Protein AF-A0A914P1W3-F1 (afdb_monomer)

pLDDT: mean 75.07, std 17.71, range [37.69, 91.81]

InterPro domains:
  IPR000504 RNA recognition motif domain [PF00076] (3-57)
  IPR000504 RNA recognition motif domain [PS50102] (1-64)
  IPR000504 RNA recognition motif domain [SM00360] (1-60)
  IPR012677 Nucleotide-binding alpha-beta plait domain superfamily [G3DSA:3.30.70.330] (1-74)
  IPR035979 RNA-binding domain superfamily [SSF54928] (2-64)
  IPR051186 RRM HNRPC family, RALY subfamily [PTHR13968] (4-62)

Organism: Meloidogyne incognita (NCBI:txid6306)

Radius of gyration: 17.98 Å; Cα contacts (8 Å, |Δi|>4): 75; chains: 1; bounding box: 43×25×60 Å

Foldseek 3Di:
DDPDPDQVVVCVLLVVLADWPDWDDDDPDIDTDGPDPVSLVVSQVVQQQDQDPNDRDHRDPDPPDPPDDDDPPPPDDDDDDDDDD

Structure (mmCIF, N/CA/C/O backbone):
data_AF-A0A914P1W3-F1
#
_entry.id   AF-A0A914P1W3-F1
#
loop_
_atom_site.group_PDB
_atom_site.id
_atom_site.type_symbol
_atom_site.label_atom_id
_atom_site.label_alt_id
_atom_site.label_comp_id
_atom_site.label_asym_id
_atom_site.label_entity_id
_atom_site.label_seq_id
_atom_site.pdbx_PDB_ins_code
_atom_site.Cartn_x
_atom_site.Cartn_y
_atom_site.Cartn_z
_atom_site.occupancy
_atom_site.B_iso_or_equiv
_atom_site.auth_seq_id
_atom_site.auth_comp_id
_atom_site.auth_asym_id
_atom_site.auth_atom_id
_atom_site.pdbx_PDB_model_num
ATOM 1 N N . MET A 1 1 ? -7.200 11.236 18.055 1.00 37.69 1 MET A N 1
ATOM 2 C CA . MET A 1 1 ? -5.925 11.696 17.466 1.00 37.69 1 MET A CA 1
ATOM 3 C C . MET A 1 1 ? -5.331 10.490 16.762 1.00 37.69 1 MET A C 1
ATOM 5 O O . MET A 1 1 ? -4.975 9.563 17.469 1.00 37.69 1 MET A O 1
ATOM 9 N N . ASN A 1 2 ? -5.279 10.450 15.427 1.00 49.25 2 ASN A N 1
ATOM 10 C CA . ASN A 1 2 ? -4.636 9.341 14.705 1.00 49.25 2 ASN A CA 1
ATOM 11 C C . ASN A 1 2 ? -3.267 9.819 14.209 1.00 49.25 2 ASN A C 1
ATOM 13 O O . ASN A 1 2 ? -3.159 10.315 13.084 1.00 49.25 2 ASN A O 1
ATOM 17 N N . PRO A 1 3 ? -2.225 9.794 15.063 1.00 48.22 3 PRO A N 1
ATOM 18 C CA . PRO A 1 3 ? -0.905 10.215 14.649 1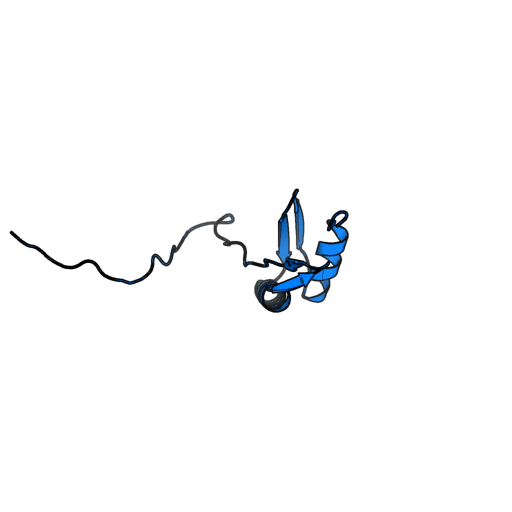.00 48.22 3 PRO A CA 1
ATOM 19 C C . PRO A 1 3 ? -0.349 9.214 13.632 1.00 48.22 3 PRO A C 1
ATOM 21 O O . PRO A 1 3 ? 0.071 8.121 13.980 1.00 48.22 3 PRO A O 1
ATOM 24 N N . LYS A 1 4 ? -0.295 9.671 12.377 1.00 59.69 4 LYS A N 1
ATOM 25 C CA . LYS A 1 4 ? 0.810 9.415 11.446 1.00 59.69 4 LYS A CA 1
ATOM 26 C C . LYS A 1 4 ? 1.020 7.934 11.103 1.00 59.69 4 LYS A C 1
ATOM 28 O O . LYS A 1 4 ? 2.053 7.384 11.465 1.00 59.69 4 LYS A O 1
ATOM 33 N N . VAL A 1 5 ? 0.104 7.324 10.335 1.00 70.94 5 VAL A N 1
ATOM 34 C CA . VAL A 1 5 ? 0.449 6.110 9.565 1.00 70.94 5 VAL A CA 1
ATOM 35 C C . VAL A 1 5 ? 1.694 6.446 8.743 1.00 70.94 5 VAL A C 1
ATOM 37 O O . VAL 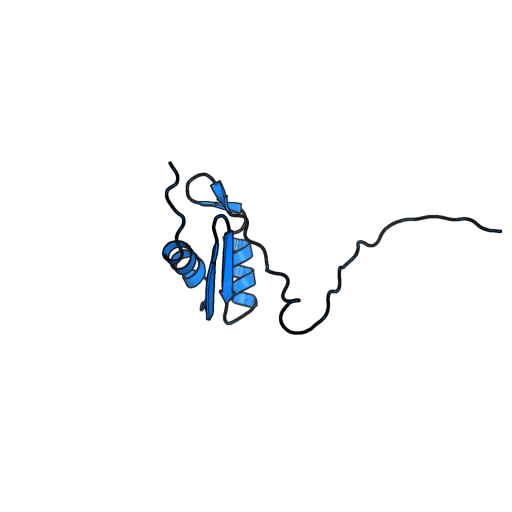A 1 5 ? 1.647 7.246 7.806 1.00 70.94 5 VAL A O 1
ATOM 40 N N . GLY A 1 6 ? 2.835 5.952 9.214 1.00 79.25 6 GLY A N 1
ATOM 41 C CA . GLY A 1 6 ? 4.150 6.292 8.705 1.00 79.25 6 GLY A CA 1
ATOM 42 C C . GLY A 1 6 ? 4.594 5.296 7.651 1.00 79.25 6 GLY A C 1
ATOM 43 O O . GLY A 1 6 ? 4.020 4.219 7.499 1.00 79.25 6 GLY A O 1
ATOM 44 N N . ARG A 1 7 ? 5.673 5.634 6.942 1.00 85.75 7 ARG A N 1
ATOM 45 C CA . ARG A 1 7 ? 6.291 4.713 5.979 1.00 85.75 7 ARG A CA 1
ATOM 46 C C . ARG A 1 7 ? 6.613 3.352 6.582 1.00 85.75 7 ARG A C 1
ATOM 48 O O . ARG A 1 7 ? 6.449 2.353 5.900 1.00 85.75 7 ARG A O 1
ATOM 55 N N . GLU A 1 8 ? 7.047 3.325 7.836 1.00 87.12 8 GLU A N 1
ATOM 56 C CA . GLU A 1 8 ? 7.459 2.102 8.522 1.00 87.12 8 GLU A CA 1
ATOM 57 C C . GLU A 1 8 ? 6.271 1.180 8.774 1.00 87.12 8 GLU A C 1
ATOM 59 O O . GLU A 1 8 ? 6.370 0.002 8.459 1.00 87.12 8 GLU A O 1
ATOM 64 N N . GLU A 1 9 ? 5.129 1.722 9.203 1.00 87.56 9 GLU A N 1
ATOM 65 C CA . GLU A 1 9 ? 3.892 0.953 9.385 1.00 87.56 9 GLU A CA 1
ATOM 66 C C . GLU A 1 9 ? 3.402 0.355 8.067 1.00 87.56 9 GLU A C 1
ATOM 68 O O . GLU A 1 9 ? 3.105 -0.832 8.002 1.00 87.56 9 GLU A O 1
ATOM 73 N N . ILE A 1 10 ? 3.393 1.143 6.986 1.00 87.94 10 ILE A N 1
ATOM 74 C CA . ILE A 1 10 ? 3.040 0.642 5.649 1.00 87.94 10 ILE A CA 1
ATOM 75 C C . ILE A 1 10 ? 4.021 -0.459 5.222 1.00 87.94 10 ILE A C 1
ATOM 77 O O . ILE A 1 10 ? 3.608 -1.515 4.755 1.00 87.94 10 ILE A O 1
ATOM 81 N N . ILE A 1 11 ? 5.326 -0.260 5.415 1.00 89.25 11 ILE A N 1
ATOM 82 C CA . ILE A 1 11 ? 6.327 -1.282 5.091 1.00 89.25 11 ILE A CA 1
ATOM 83 C C . ILE A 1 11 ? 6.083 -2.544 5.920 1.00 89.25 11 ILE A C 1
ATOM 85 O O . ILE A 1 11 ? 6.096 -3.634 5.362 1.00 89.25 11 ILE A O 1
ATOM 89 N N . GLN A 1 12 ? 5.850 -2.420 7.227 1.00 89.00 12 GLN A N 1
ATOM 90 C CA . GLN A 1 12 ? 5.618 -3.546 8.131 1.00 89.00 12 GLN A CA 1
ATOM 91 C C . GLN A 1 12 ? 4.335 -4.308 7.815 1.00 89.00 12 GLN A C 1
ATOM 93 O O . GLN A 1 12 ? 4.329 -5.536 7.875 1.00 89.00 12 GLN A O 1
ATOM 98 N N . LEU A 1 13 ? 3.287 -3.592 7.429 1.00 88.19 13 LEU A N 1
ATOM 99 C CA . LEU A 1 13 ? 2.014 -4.172 7.047 1.00 88.19 13 LEU A CA 1
ATOM 100 C C . LEU A 1 13 ? 2.130 -4.937 5.728 1.00 88.19 13 LEU A C 1
ATOM 102 O O . LEU A 1 13 ? 1.772 -6.108 5.648 1.00 88.19 13 LEU A O 1
ATOM 106 N N . PHE A 1 14 ? 2.692 -4.302 4.699 1.00 88.50 14 PHE A N 1
ATOM 107 C CA . PHE A 1 14 ? 2.740 -4.876 3.357 1.00 88.50 14 PHE A CA 1
ATOM 108 C C . PHE A 1 14 ? 3.865 -5.916 3.180 1.00 88.50 14 PHE A C 1
ATOM 110 O O . PHE A 1 14 ? 3.685 -6.870 2.425 1.00 88.50 14 PHE A O 1
ATOM 117 N N . ARG A 1 15 ? 4.984 -5.825 3.923 1.00 89.75 15 ARG A N 1
ATOM 118 C CA . ARG A 1 15 ? 6.065 -6.838 3.884 1.00 89.75 15 ARG A CA 1
ATOM 119 C C . ARG A 1 15 ? 5.624 -8.222 4.353 1.00 89.75 15 ARG A C 1
ATOM 121 O O . ARG A 1 15 ? 6.315 -9.194 4.077 1.00 89.75 15 ARG A O 1
ATOM 128 N N . SER A 1 16 ? 4.527 -8.318 5.111 1.00 90.06 16 SER A N 1
ATOM 129 C CA . SER A 1 16 ? 4.010 -9.616 5.556 1.00 90.06 16 SER A CA 1
ATOM 130 C C . SER A 1 16 ? 3.390 -10.413 4.406 1.00 90.06 16 SER A C 1
ATOM 132 O O . SER A 1 16 ? 3.239 -11.625 4.533 1.00 90.06 16 SER A O 1
ATOM 134 N N . TYR A 1 17 ? 3.036 -9.744 3.304 1.00 89.56 17 TYR A N 1
ATOM 13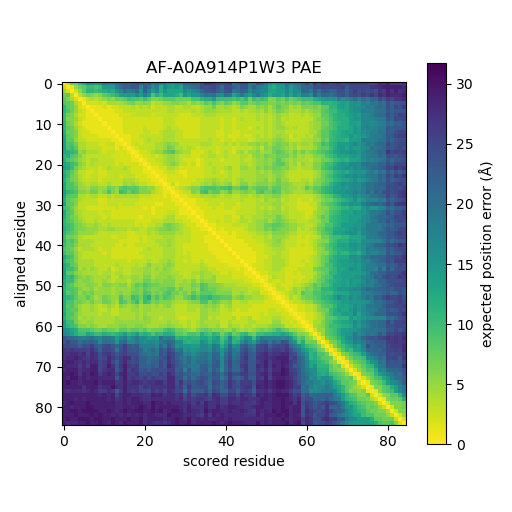5 C CA . TYR A 1 17 ? 2.419 -10.361 2.131 1.00 89.56 17 TYR A CA 1
ATOM 136 C C . TYR A 1 17 ? 3.428 -10.677 1.025 1.00 89.56 17 TYR A C 1
ATOM 138 O O . TYR A 1 17 ? 3.186 -11.575 0.224 1.00 89.56 17 TYR A O 1
ATOM 146 N N . GLY A 1 18 ? 4.551 -9.955 0.972 1.00 88.50 18 GLY A N 1
ATOM 147 C CA . GLY A 1 18 ? 5.556 -10.147 -0.066 1.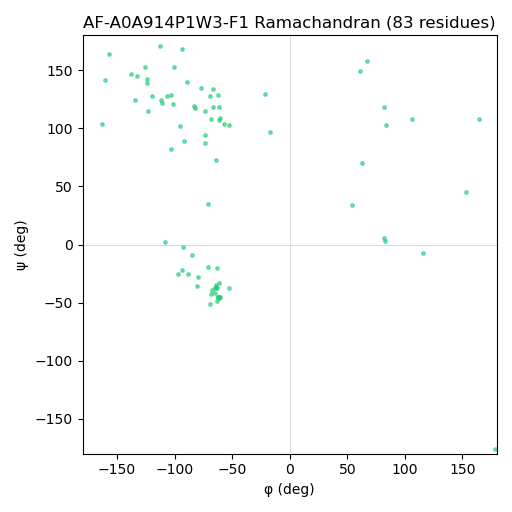00 88.50 18 GLY A CA 1
ATOM 148 C C . GLY A 1 18 ? 6.745 -9.198 0.023 1.00 88.50 18 GLY A C 1
ATOM 149 O O . GLY A 1 18 ? 6.868 -8.386 0.943 1.00 88.50 18 GLY A O 1
ATOM 150 N N . THR A 1 19 ? 7.631 -9.293 -0.965 1.00 91.81 19 THR A N 1
ATOM 151 C CA . THR A 1 19 ? 8.845 -8.473 -1.035 1.00 91.81 19 THR A CA 1
ATOM 152 C C . THR A 1 19 ? 8.547 -7.097 -1.622 1.00 91.81 19 THR A C 1
ATOM 154 O O . THR A 1 19 ? 8.161 -6.969 -2.785 1.00 91.81 19 THR A O 1
ATOM 157 N N . LEU A 1 20 ? 8.775 -6.050 -0.825 1.00 90.50 20 LEU A N 1
ATOM 158 C CA . LEU A 1 20 ? 8.611 -4.661 -1.253 1.00 90.50 20 LEU A CA 1
ATOM 159 C C . LEU A 1 20 ? 9.860 -4.167 -1.985 1.00 90.50 20 LEU A C 1
ATOM 161 O O . LEU A 1 20 ? 10.935 -4.089 -1.395 1.00 90.50 20 LEU A O 1
ATOM 165 N N . ILE A 1 21 ? 9.702 -3.780 -3.249 1.00 90.56 21 ILE A N 1
ATOM 166 C CA . ILE A 1 21 ? 10.752 -3.135 -4.053 1.00 90.56 21 ILE A CA 1
ATOM 167 C C . ILE A 1 21 ? 10.756 -1.614 -3.894 1.00 90.56 21 IL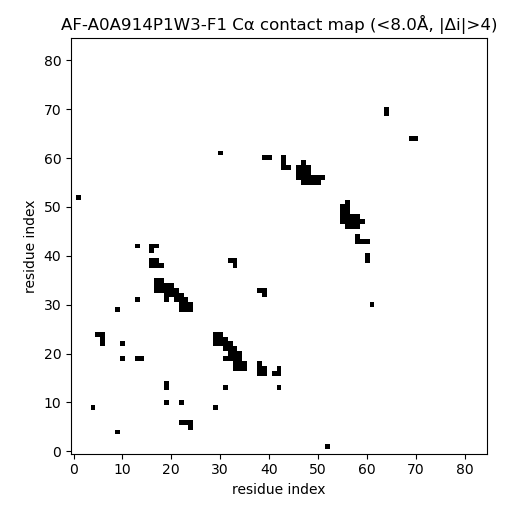E A C 1
ATOM 169 O O . ILE A 1 21 ? 11.799 -0.982 -4.043 1.00 90.56 21 ILE A O 1
ATOM 173 N N . GLY A 1 22 ? 9.621 -1.011 -3.539 1.00 87.06 22 GLY A N 1
ATOM 174 C CA . GLY A 1 22 ? 9.541 0.429 -3.319 1.00 87.06 22 GLY A CA 1
ATOM 175 C C . GLY A 1 22 ? 8.332 0.823 -2.487 1.00 87.06 22 GLY A C 1
ATOM 176 O O . GLY A 1 22 ? 7.252 0.265 -2.644 1.00 87.06 22 GLY A O 1
ATOM 177 N N . VAL A 1 23 ? 8.506 1.804 -1.601 1.00 89.38 23 VAL A N 1
ATOM 178 C CA . VAL A 1 23 ? 7.402 2.397 -0.837 1.00 89.38 23 VAL A CA 1
ATOM 179 C C . VAL A 1 23 ? 7.534 3.908 -0.856 1.00 89.38 23 VAL A C 1
ATOM 181 O O . VAL A 1 23 ? 8.560 4.462 -0.456 1.00 89.38 23 VAL A O 1
ATOM 184 N N . THR A 1 24 ? 6.484 4.585 -1.305 1.00 88.62 24 THR A N 1
ATOM 185 C CA . THR A 1 24 ? 6.399 6.045 -1.334 1.00 88.62 24 THR A CA 1
ATOM 186 C C . THR A 1 24 ? 5.175 6.489 -0.554 1.00 88.62 24 THR A C 1
ATOM 188 O O . THR A 1 24 ? 4.048 6.200 -0.942 1.00 88.62 24 THR A O 1
ATOM 191 N N . VAL A 1 25 ? 5.389 7.190 0.558 1.00 87.69 25 VAL A N 1
ATOM 192 C CA . VAL A 1 25 ? 4.300 7.677 1.413 1.00 87.69 25 VAL A CA 1
ATOM 193 C C . VAL A 1 25 ? 4.088 9.164 1.192 1.00 87.69 25 VAL A C 1
ATOM 195 O O . VAL A 1 25 ? 5.025 9.955 1.282 1.00 87.69 25 VAL A O 1
ATOM 198 N N . PHE A 1 26 ? 2.838 9.529 0.934 1.00 85.38 26 PHE A N 1
ATOM 199 C CA . PHE A 1 26 ? 2.360 10.892 0.781 1.00 85.38 26 PHE A CA 1
ATOM 200 C C . PHE A 1 26 ? 1.417 11.262 1.925 1.00 85.38 26 PHE A C 1
ATOM 202 O O . PHE A 1 26 ? 0.999 10.443 2.746 1.00 85.38 26 PHE A O 1
ATOM 209 N N . LYS A 1 27 ? 1.070 12.545 1.989 1.00 80.81 27 LYS A N 1
ATOM 210 C CA . LYS A 1 27 ? 0.169 13.077 3.006 1.00 80.81 27 LYS A CA 1
ATOM 211 C C . LYS A 1 27 ? -1.271 12.649 2.696 1.00 80.81 27 LYS A C 1
ATOM 213 O O . LYS A 1 27 ? -1.999 13.369 2.025 1.00 80.81 27 LYS A O 1
ATOM 218 N N . GLY A 1 28 ? -1.645 11.467 3.184 1.00 80.25 28 GLY A N 1
ATOM 219 C CA . GLY A 1 28 ? -2.989 10.893 3.062 1.00 80.25 28 GLY A CA 1
ATOM 220 C C . GLY A 1 28 ? -3.088 9.607 2.235 1.00 80.25 28 GLY A C 1
ATOM 221 O O . GLY A 1 28 ? -4.152 9.004 2.227 1.00 80.25 28 GLY A O 1
ATOM 222 N N . TYR A 1 29 ? -2.017 9.167 1.567 1.00 84.62 29 TYR A N 1
ATOM 223 C CA . TYR A 1 29 ? -1.983 7.913 0.800 1.00 84.62 29 TYR A CA 1
ATOM 224 C C . TYR A 1 29 ? -0.546 7.404 0.642 1.00 84.62 29 TYR A C 1
ATOM 226 O O . TYR A 1 29 ? 0.411 8.152 0.841 1.00 84.62 29 TYR A O 1
ATOM 234 N N . ALA A 1 30 ? -0.379 6.136 0.273 1.00 87.06 30 ALA A N 1
ATOM 235 C CA . ALA A 1 30 ? 0.924 5.533 0.020 1.00 87.06 30 ALA A CA 1
ATOM 236 C C . ALA A 1 30 ? 0.880 4.639 -1.222 1.00 87.06 30 ALA A C 1
ATOM 238 O O . ALA A 1 30 ? -0.124 3.985 -1.487 1.00 87.06 30 ALA A O 1
ATOM 239 N N . PHE A 1 31 ? 1.989 4.595 -1.952 1.00 88.50 31 PHE A N 1
ATOM 240 C CA . PHE A 1 31 ? 2.217 3.646 -3.030 1.00 88.50 31 PHE A CA 1
ATOM 241 C C . PHE A 1 31 ? 3.216 2.598 -2.572 1.00 88.50 31 PHE A C 1
ATOM 243 O O . PHE A 1 31 ? 4.301 2.926 -2.086 1.00 88.50 31 PHE A O 1
ATOM 250 N N . VAL A 1 32 ? 2.830 1.340 -2.741 1.00 88.12 32 VAL A N 1
ATOM 251 C CA . VAL A 1 32 ? 3.641 0.176 -2.408 1.00 88.12 32 VAL A CA 1
ATOM 252 C C . VAL A 1 32 ? 3.862 -0.613 -3.685 1.00 88.12 32 VAL A C 1
ATOM 254 O O . VAL A 1 32 ? 2.912 -0.930 -4.399 1.00 88.12 32 VAL A O 1
ATOM 257 N N . GLN A 1 33 ? 5.122 -0.911 -3.975 1.00 88.06 33 GLN A N 1
ATOM 258 C CA . GLN A 1 33 ? 5.525 -1.695 -5.123 1.00 88.06 33 GLN A CA 1
ATOM 259 C C . GLN A 1 33 ? 6.087 -3.036 -4.654 1.00 88.06 33 GLN A C 1
ATOM 261 O O . GLN A 1 33 ? 7.024 -3.081 -3.854 1.00 88.06 33 GLN A O 1
ATOM 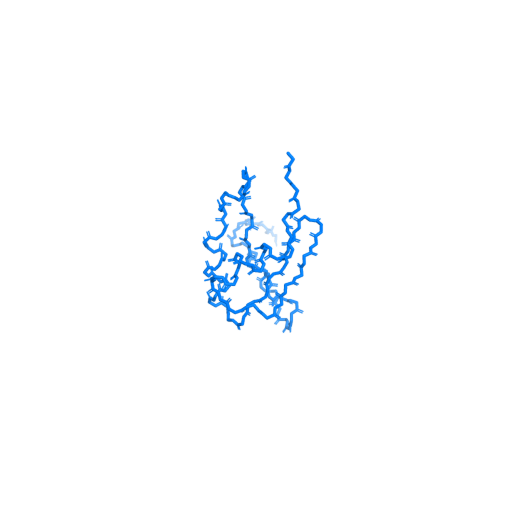266 N N . PHE A 1 34 ? 5.500 -4.114 -5.167 1.00 89.88 34 PHE A N 1
ATOM 267 C CA . PHE A 1 34 ? 5.878 -5.496 -4.882 1.00 89.88 34 PHE A CA 1
ATOM 268 C C . PHE A 1 34 ? 6.726 -6.089 -5.998 1.00 89.88 34 PHE A C 1
ATOM 270 O O . PHE A 1 34 ? 6.595 -5.691 -7.155 1.00 89.88 34 PHE A O 1
ATOM 277 N N . SER A 1 35 ? 7.566 -7.059 -5.639 1.00 88.56 35 SER A N 1
ATOM 278 C CA . SER A 1 35 ? 8.391 -7.807 -6.589 1.00 88.56 35 SER A CA 1
ATOM 279 C C . SER A 1 35 ? 7.538 -8.613 -7.579 1.00 88.56 35 SER A C 1
ATOM 281 O O . SER A 1 35 ? 7.858 -8.667 -8.765 1.00 88.56 35 SER A O 1
ATOM 283 N N . HIS A 1 36 ? 6.420 -9.187 -7.123 1.00 87.31 36 HIS A N 1
ATOM 284 C CA . HIS A 1 36 ? 5.487 -9.958 -7.940 1.00 87.31 36 HIS A CA 1
ATOM 285 C C . HIS A 1 36 ? 4.060 -9.399 -7.869 1.00 87.31 36 HIS A C 1
ATOM 287 O O . HIS A 1 36 ? 3.558 -9.008 -6.815 1.00 87.31 36 HIS A O 1
ATOM 293 N N . GLY A 1 37 ? 3.359 -9.429 -9.008 1.00 82.38 37 GLY A N 1
ATOM 294 C CA . GLY A 1 37 ? 1.956 -9.005 -9.088 1.00 82.38 37 GLY A CA 1
ATOM 295 C C . GLY A 1 37 ? 1.021 -9.843 -8.210 1.00 82.38 37 GLY A C 1
ATOM 296 O O . GLY A 1 37 ? 0.090 -9.298 -7.628 1.00 82.38 37 GLY A O 1
ATOM 297 N N . SER A 1 38 ? 1.308 -11.139 -8.046 1.00 88.81 38 SER A N 1
ATOM 298 C CA . SER A 1 38 ? 0.530 -12.026 -7.172 1.00 88.81 38 SER A CA 1
ATOM 299 C C . SER A 1 38 ? 0.611 -11.618 -5.696 1.00 88.81 38 SER A C 1
ATOM 301 O O . SER A 1 38 ? -0.384 -11.705 -4.989 1.00 88.81 38 SER A O 1
ATOM 303 N N . GLU A 1 39 ? 1.766 -11.132 -5.225 1.00 90.00 39 GLU A N 1
ATOM 304 C CA . GLU A 1 39 ? 1.910 -10.620 -3.852 1.00 90.00 39 GLU A CA 1
ATOM 305 C C . GLU A 1 39 ? 1.090 -9.336 -3.660 1.00 90.00 39 GLU A C 1
ATOM 307 O O . GLU A 1 39 ? 0.444 -9.156 -2.628 1.00 90.00 39 GLU A O 1
ATOM 312 N N . ALA A 1 40 ? 1.073 -8.464 -4.676 1.00 86.94 40 ALA A N 1
ATOM 313 C CA . ALA A 1 40 ? 0.285 -7.235 -4.655 1.00 86.94 40 ALA A CA 1
ATOM 314 C C . ALA A 1 40 ? -1.227 -7.510 -4.623 1.00 86.94 40 ALA A C 1
ATOM 316 O O . ALA A 1 40 ? -1.946 -6.849 -3.878 1.00 86.94 40 ALA A O 1
ATOM 317 N N . ASP A 1 41 ? -1.702 -8.485 -5.401 1.00 87.75 41 ASP A N 1
ATOM 318 C CA . ASP A 1 41 ? -3.108 -8.907 -5.420 1.00 87.75 41 ASP A CA 1
ATOM 319 C C . ASP A 1 41 ? -3.565 -9.449 -4.057 1.00 87.75 41 ASP A C 1
ATOM 321 O O . ASP A 1 41 ? -4.596 -9.026 -3.524 1.00 87.75 41 ASP A O 1
ATOM 325 N N . LEU A 1 42 ? -2.742 -10.302 -3.437 1.00 90.25 42 LEU A N 1
ATOM 326 C CA . LEU A 1 42 ? -2.995 -10.836 -2.099 1.00 90.25 42 LEU A CA 1
ATOM 327 C C . LEU A 1 42 ? -3.022 -9.729 -1.040 1.00 90.25 42 LEU A C 1
ATOM 329 O O . LEU A 1 42 ? -3.932 -9.693 -0.211 1.00 90.25 42 LEU A O 1
ATOM 333 N N . ALA A 1 43 ? -2.054 -8.809 -1.081 1.00 89.88 43 ALA A N 1
ATOM 334 C CA . ALA A 1 43 ? -1.993 -7.688 -0.151 1.00 89.88 43 ALA A CA 1
ATOM 335 C C . ALA A 1 43 ? -3.221 -6.779 -0.287 1.00 89.88 43 ALA A C 1
ATOM 337 O O . ALA A 1 43 ? -3.825 -6.409 0.716 1.00 89.88 43 ALA A O 1
ATOM 338 N N . VAL A 1 44 ? -3.623 -6.451 -1.520 1.00 89.19 44 VAL A N 1
ATOM 339 C CA . VAL A 1 44 ? -4.814 -5.635 -1.781 1.00 89.19 44 VAL A CA 1
ATOM 340 C C . VAL A 1 44 ? -6.067 -6.342 -1.284 1.00 89.19 44 VAL A C 1
ATOM 342 O O . VAL A 1 44 ? -6.826 -5.738 -0.540 1.00 89.19 44 VAL A O 1
ATOM 345 N N . THR A 1 45 ? -6.269 -7.615 -1.613 1.00 89.38 45 THR A N 1
ATOM 346 C CA . THR A 1 45 ? -7.471 -8.357 -1.206 1.00 89.38 45 THR A CA 1
ATOM 347 C C . THR A 1 45 ? -7.576 -8.513 0.313 1.00 89.38 45 THR A C 1
ATOM 349 O O . THR A 1 45 ? -8.674 -8.457 0.861 1.00 89.38 45 THR A O 1
ATOM 352 N N . ALA A 1 46 ? -6.447 -8.675 1.008 1.00 89.38 46 ALA A N 1
ATOM 353 C CA . ALA A 1 46 ? -6.420 -8.832 2.460 1.00 89.38 46 ALA A CA 1
ATOM 354 C C . ALA A 1 46 ? -6.536 -7.504 3.228 1.00 89.38 46 ALA A C 1
ATOM 356 O O . ALA A 1 46 ? -7.131 -7.470 4.305 1.00 89.38 46 ALA A O 1
ATOM 357 N N . LEU A 1 47 ? -5.949 -6.423 2.706 1.00 88.81 47 LEU A N 1
ATOM 358 C CA . LEU A 1 47 ? -5.913 -5.118 3.372 1.00 88.81 47 LEU A CA 1
ATOM 359 C C . LEU A 1 47 ? -7.056 -4.192 2.947 1.00 88.81 47 LEU A C 1
ATOM 361 O O . LEU A 1 47 ? -7.396 -3.269 3.685 1.00 88.81 47 LEU A O 1
ATOM 365 N N . ASN A 1 48 ? -7.668 -4.412 1.783 1.00 88.88 48 ASN A N 1
ATOM 366 C CA . ASN A 1 48 ? -8.806 -3.622 1.331 1.00 88.88 48 ASN A CA 1
ATOM 367 C C . ASN A 1 48 ? -10.021 -3.866 2.235 1.00 88.88 48 ASN A C 1
ATOM 369 O O . ASN A 1 48 ? -10.541 -4.975 2.320 1.00 88.88 48 ASN A O 1
ATOM 373 N N . GLY A 1 49 ? -10.485 -2.808 2.898 1.00 86.25 49 GLY A N 1
ATOM 374 C CA . GLY A 1 49 ? -11.546 -2.877 3.899 1.00 86.25 49 GLY A CA 1
ATOM 375 C C . GLY A 1 49 ? -11.065 -3.292 5.291 1.00 86.25 49 GLY A C 1
ATOM 376 O O . GLY A 1 49 ? -11.886 -3.402 6.199 1.00 86.25 49 GLY A O 1
ATOM 377 N N . TYR A 1 50 ? -9.758 -3.484 5.502 1.00 87.25 50 TYR A N 1
ATOM 378 C CA . TYR A 1 50 ? -9.220 -3.800 6.822 1.00 87.25 50 TYR A CA 1
ATOM 379 C C . TYR A 1 50 ? -9.331 -2.590 7.758 1.00 87.25 50 TYR A C 1
ATOM 381 O O . TYR A 1 50 ? -8.876 -1.493 7.430 1.00 87.25 50 TYR A O 1
ATOM 389 N N . ASN A 1 51 ? -9.921 -2.779 8.941 1.00 86.31 51 ASN A N 1
ATOM 390 C CA . ASN A 1 51 ? -10.057 -1.728 9.949 1.00 86.31 51 ASN A CA 1
ATOM 391 C C . ASN A 1 51 ? -8.710 -1.442 10.632 1.00 86.31 51 ASN A C 1
ATOM 393 O O . ASN A 1 51 ? -8.357 -2.051 11.640 1.00 86.31 51 ASN A O 1
ATOM 397 N N . TRP A 1 52 ? -7.984 -0.454 10.117 1.00 81.88 52 TRP A N 1
ATOM 398 C CA . TRP A 1 52 ? -6.712 0.020 10.651 1.00 81.88 52 TRP A CA 1
ATOM 399 C C . TRP A 1 52 ? -6.913 1.309 11.453 1.00 81.88 52 TRP A C 1
ATOM 401 O O . TRP A 1 52 ? -7.391 2.316 10.931 1.00 81.88 52 TRP A O 1
ATOM 411 N N . HIS A 1 53 ? -6.554 1.308 12.741 1.00 79.06 53 HIS A N 1
ATOM 412 C CA . HIS A 1 53 ? -6.673 2.486 13.625 1.00 79.06 53 HIS A CA 1
ATOM 413 C C . HIS A 1 53 ? -8.090 3.099 13.675 1.00 79.06 53 HIS A C 1
ATOM 415 O O . HIS A 1 53 ? -8.262 4.315 13.798 1.00 79.06 53 HIS A O 1
ATOM 421 N N . GLY A 1 54 ? -9.121 2.256 13.568 1.00 82.56 54 GLY A N 1
ATOM 422 C CA . GLY A 1 54 ? -10.520 2.691 13.588 1.00 82.56 54 GLY A CA 1
ATOM 423 C C . GLY A 1 54 ? -11.051 3.217 12.249 1.00 82.56 54 GLY A C 1
ATOM 424 O O . GLY A 1 54 ? -12.200 3.646 12.201 1.00 82.56 54 GLY A O 1
ATOM 425 N N . SER A 1 55 ? -10.270 3.147 11.165 1.00 83.38 55 SER A N 1
ATOM 426 C CA . SER A 1 55 ? -10.711 3.475 9.803 1.00 83.38 55 SER A CA 1
ATOM 427 C C . SER A 1 55 ? -10.484 2.299 8.845 1.00 83.38 55 SER A C 1
ATOM 429 O O . SER A 1 55 ? -9.441 1.654 8.925 1.00 83.38 55 SER A O 1
ATOM 431 N N . PRO A 1 56 ? -11.425 1.997 7.934 1.00 85.81 56 PRO A N 1
ATOM 432 C CA . PRO A 1 56 ? -11.192 1.005 6.890 1.00 85.81 56 PRO A CA 1
ATOM 433 C C . PRO A 1 56 ? -10.118 1.508 5.915 1.00 85.81 56 PRO A C 1
ATOM 435 O O . PRO A 1 56 ? -10.159 2.660 5.478 1.00 85.81 56 PRO A O 1
ATOM 438 N N . LEU A 1 57 ? -9.155 0.651 5.585 1.00 88.06 57 LEU A N 1
ATOM 439 C CA . LEU A 1 57 ? -8.134 0.932 4.581 1.00 88.06 57 LEU A CA 1
ATOM 440 C C . LEU A 1 57 ? -8.708 0.778 3.169 1.00 88.06 57 LEU A C 1
ATOM 442 O O . LEU A 1 57 ? -9.349 -0.225 2.863 1.00 88.06 57 LEU A O 1
ATOM 446 N N . ASP A 1 58 ? -8.417 1.740 2.294 1.00 87.44 58 ASP A N 1
ATOM 447 C CA . ASP A 1 58 ? -8.657 1.627 0.852 1.00 87.44 58 ASP A CA 1
ATOM 448 C C . ASP A 1 58 ? -7.361 1.152 0.193 1.00 87.44 58 ASP A C 1
ATOM 450 O O . ASP A 1 58 ? -6.400 1.911 0.052 1.00 87.44 58 ASP A O 1
ATOM 454 N N . CYS A 1 59 ? -7.308 -0.136 -0.144 1.00 86.81 59 CYS A N 1
ATOM 455 C CA . CYS A 1 59 ? -6.177 -0.719 -0.854 1.00 86.81 59 CYS A CA 1
ATOM 456 C C . CYS A 1 59 ? -6.647 -1.076 -2.254 1.00 86.81 59 CYS A C 1
ATOM 458 O O . CYS A 1 59 ? -7.592 -1.838 -2.427 1.00 86.81 59 CYS A O 1
ATOM 460 N N . LYS A 1 60 ? -5.994 -0.518 -3.270 1.00 85.50 60 LYS A N 1
ATOM 461 C CA . LYS A 1 60 ? -6.365 -0.739 -4.666 1.00 85.50 60 LYS A CA 1
ATOM 462 C C . LYS A 1 60 ? -5.124 -1.060 -5.465 1.00 85.50 60 LYS A C 1
ATOM 464 O O . LYS A 1 60 ? -4.057 -0.498 -5.220 1.00 85.50 60 LYS A O 1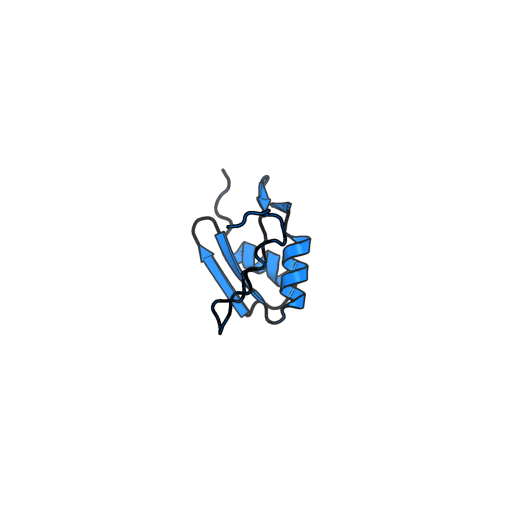
ATOM 469 N N . LEU A 1 61 ? -5.278 -1.940 -6.450 1.00 83.56 61 LEU A N 1
ATOM 470 C CA . LEU A 1 61 ? -4.229 -2.154 -7.432 1.00 83.56 61 LEU A CA 1
ATOM 471 C C . LEU A 1 61 ? -3.999 -0.837 -8.171 1.00 83.56 61 LEU A C 1
ATOM 473 O O . LEU A 1 61 ? -4.906 -0.290 -8.807 1.00 83.56 61 LEU A O 1
ATOM 477 N N . ALA A 1 62 ? -2.781 -0.311 -8.054 1.00 73.81 62 ALA A N 1
ATOM 478 C CA . ALA A 1 62 ? -2.368 0.817 -8.863 1.00 73.81 62 ALA A CA 1
ATOM 479 C C . ALA A 1 62 ? -2.418 0.374 -10.326 1.00 73.81 62 ALA A C 1
ATOM 481 O O . ALA A 1 62 ? -1.872 -0.668 -10.695 1.00 73.81 62 ALA A O 1
ATOM 482 N N . ILE A 1 63 ? -3.097 1.159 -11.159 1.00 67.06 63 ILE A N 1
ATOM 483 C CA . ILE A 1 63 ? -3.175 0.898 -12.592 1.00 67.06 63 ILE A CA 1
ATOM 484 C C . ILE A 1 63 ? -1.734 0.942 -13.106 1.00 67.06 63 ILE A C 1
ATOM 486 O O . ILE A 1 63 ? -1.122 2.010 -13.155 1.00 67.06 63 ILE A O 1
ATOM 490 N N . THR A 1 64 ? -1.174 -0.211 -13.471 1.00 58.00 64 THR A N 1
ATOM 491 C CA . THR A 1 64 ? 0.203 -0.366 -13.980 1.00 58.00 64 THR A CA 1
ATOM 492 C C . THR A 1 64 ? 0.367 0.217 -15.401 1.00 58.00 64 THR A C 1
ATOM 494 O O . THR A 1 64 ? 1.085 -0.287 -16.255 1.00 58.00 64 THR A O 1
ATOM 497 N N . GLY A 1 65 ? -0.345 1.307 -15.700 1.00 47.94 65 GLY A N 1
ATOM 498 C CA . GLY A 1 65 ? -0.331 2.008 -16.982 1.00 47.94 65 GLY A CA 1
ATOM 499 C C . GLY A 1 65 ? 0.795 3.036 -17.121 1.00 47.94 65 GLY A C 1
ATOM 500 O O . GLY A 1 65 ? 1.011 3.534 -18.223 1.00 47.94 65 GLY A O 1
ATOM 501 N N . PHE A 1 66 ? 1.533 3.345 -16.048 1.00 51.00 66 PHE A N 1
ATOM 502 C CA . PHE A 1 66 ? 2.583 4.377 -16.059 1.00 51.00 66 PHE A CA 1
ATOM 503 C C . PHE A 1 66 ? 3.997 3.862 -16.377 1.00 51.00 66 PHE A C 1
ATOM 505 O O . PHE A 1 66 ? 4.911 4.672 -16.485 1.00 51.00 66 PHE A O 1
ATOM 512 N N . ALA A 1 67 ? 4.192 2.553 -16.582 1.00 50.56 67 ALA A N 1
ATOM 513 C CA . ALA A 1 67 ? 5.511 1.983 -16.888 1.00 50.56 67 ALA A CA 1
ATOM 514 C C . ALA A 1 67 ? 5.693 1.488 -18.339 1.00 50.56 67 ALA A C 1
ATOM 516 O O . ALA A 1 67 ? 6.774 1.010 -18.669 1.00 50.56 67 ALA A O 1
ATOM 517 N N . GLY A 1 68 ? 4.708 1.634 -19.240 1.00 40.69 68 GLY A N 1
ATOM 518 C CA . GLY A 1 68 ? 4.951 1.296 -20.653 1.00 40.69 68 GLY A CA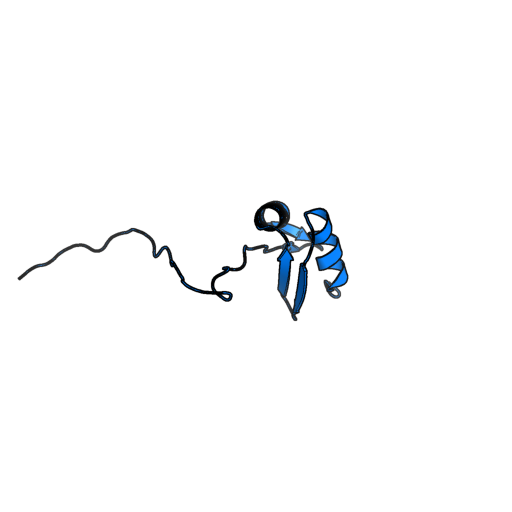 1
ATOM 519 C C . GLY A 1 68 ? 3.779 0.857 -21.537 1.00 40.69 68 GLY A C 1
ATOM 520 O O . GLY A 1 68 ? 4.004 -0.043 -22.335 1.00 40.69 68 GLY A O 1
ATOM 521 N N . LYS A 1 69 ? 2.622 1.557 -21.489 1.00 39.47 69 LYS A N 1
ATOM 522 C CA . LYS A 1 69 ? 1.465 1.574 -22.446 1.00 39.47 69 LYS A CA 1
ATOM 523 C C . LYS A 1 69 ? 0.673 0.256 -22.704 1.00 39.47 69 LYS A C 1
ATOM 525 O O . LYS A 1 69 ? 1.280 -0.801 -22.782 1.00 39.47 69 LYS A O 1
ATOM 530 N N . PRO A 1 70 ? -0.653 0.299 -23.010 1.00 42.94 70 PRO A N 1
ATOM 531 C CA . PRO A 1 70 ? -1.663 1.336 -22.765 1.00 42.94 70 PRO A CA 1
ATOM 532 C C . PRO A 1 70 ? -2.919 0.835 -22.008 1.00 42.94 70 PRO A C 1
ATOM 534 O O . PRO A 1 70 ? -3.354 -0.306 -22.103 1.00 42.94 70 PRO A O 1
ATOM 537 N N . MET A 1 71 ? -3.531 1.779 -21.301 1.00 45.69 71 MET A N 1
ATOM 538 C CA . MET A 1 71 ? -4.959 1.922 -21.012 1.00 45.69 71 MET A CA 1
ATOM 539 C C . MET A 1 71 ? -5.891 1.100 -21.933 1.00 45.69 71 MET A C 1
ATOM 541 O O . MET A 1 71 ? -6.282 1.573 -22.996 1.00 45.69 71 MET A O 1
ATOM 545 N N . THR A 1 72 ? -6.330 -0.085 -21.497 1.00 42.72 72 THR A N 1
ATOM 546 C CA . THR A 1 72 ? -7.703 -0.500 -21.799 1.00 42.72 72 THR A CA 1
ATOM 547 C C . THR A 1 72 ? -8.525 -0.017 -20.618 1.00 42.72 72 THR A C 1
ATOM 549 O O . THR A 1 72 ? -8.640 -0.649 -19.570 1.00 42.72 72 THR A O 1
ATOM 552 N N . VAL A 1 73 ? -9.007 1.220 -20.738 1.00 51.84 73 VAL A N 1
ATOM 553 C CA . VAL A 1 73 ? -10.260 1.528 -20.071 1.00 51.84 73 VAL A CA 1
ATOM 554 C C . VAL A 1 73 ? -11.234 0.518 -20.645 1.00 51.84 73 VAL A C 1
ATOM 556 O O . VAL A 1 73 ? -11.636 0.617 -21.801 1.00 51.84 73 VAL A O 1
ATOM 559 N N . SER A 1 74 ? -11.555 -0.505 -19.863 1.00 45.16 74 SER A N 1
ATOM 560 C CA . SER A 1 74 ? -12.775 -1.268 -20.055 1.00 45.16 74 SER A CA 1
ATOM 561 C C . SER A 1 74 ? -13.918 -0.290 -19.798 1.00 45.16 74 SER A C 1
ATOM 563 O O . SER A 1 74 ? -14.528 -0.281 -18.733 1.00 45.16 74 SER A O 1
ATOM 565 N N . THR A 1 75 ? -14.124 0.624 -20.748 1.00 39.91 75 THR A N 1
ATOM 566 C CA . THR A 1 75 ? -15.307 1.451 -20.858 1.00 39.91 75 THR A CA 1
ATOM 567 C C . THR A 1 75 ? -16.430 0.455 -21.064 1.00 39.91 75 THR A C 1
ATOM 569 O O . THR A 1 75 ? -16.506 -0.244 -22.070 1.00 39.91 75 THR A O 1
ATOM 572 N N . THR A 1 76 ? -17.194 0.319 -19.999 1.00 50.59 76 THR A N 1
ATOM 573 C CA . THR A 1 76 ? -18.401 -0.459 -19.787 1.00 50.59 76 THR A CA 1
ATOM 574 C C . THR A 1 76 ? -19.157 -0.818 -21.080 1.00 50.59 76 THR A C 1
ATOM 576 O O . THR A 1 76 ? -19.478 0.078 -21.863 1.00 50.59 76 THR A O 1
ATOM 579 N N . PRO A 1 77 ? -19.523 -2.093 -21.304 1.00 57.34 77 PRO A N 1
ATOM 580 C CA . PRO A 1 77 ? -20.455 -2.455 -22.363 1.00 57.34 77 PRO A CA 1
ATOM 581 C C . PRO A 1 77 ? -21.872 -2.033 -21.951 1.00 57.34 77 PRO A C 1
ATOM 583 O O . PRO A 1 77 ? -22.416 -2.577 -20.991 1.00 57.34 77 PRO A O 1
ATOM 586 N N . GLY A 1 78 ? -22.494 -1.083 -22.661 1.00 50.47 78 GLY A N 1
ATOM 587 C CA . GLY A 1 78 ? -23.933 -0.866 -22.488 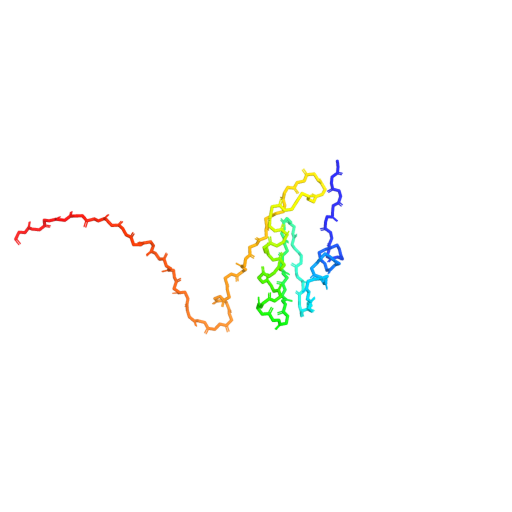1.00 50.47 78 GLY A CA 1
ATOM 588 C C . GLY A 1 78 ? -24.548 0.432 -23.018 1.00 50.47 78 GLY A C 1
ATOM 589 O O . GLY A 1 78 ? -24.493 1.457 -22.355 1.00 50.47 78 GLY A O 1
ATOM 590 N N . ILE A 1 79 ? -25.303 0.272 -24.114 1.00 55.62 79 ILE A N 1
ATOM 591 C CA . ILE A 1 79 ? -26.642 0.851 -24.358 1.00 55.62 79 ILE A CA 1
ATOM 592 C C . ILE A 1 79 ? -26.701 2.302 -24.889 1.00 55.62 79 ILE A C 1
ATOM 594 O O . ILE A 1 79 ? -26.645 3.275 -24.146 1.00 55.62 79 ILE A O 1
ATOM 598 N N . GLY A 1 80 ? -26.968 2.425 -26.197 1.00 50.31 80 GLY A N 1
ATOM 599 C CA . GLY A 1 80 ? -27.394 3.664 -26.858 1.00 50.31 80 GLY A CA 1
ATOM 600 C C . GLY A 1 80 ? -28.003 3.375 -28.233 1.00 50.31 80 GLY A C 1
ATOM 601 O O . GLY A 1 80 ? -27.304 3.038 -29.177 1.00 50.31 80 GLY A O 1
ATOM 602 N N . VAL A 1 81 ? -29.327 3.441 -28.302 1.00 59.69 81 VAL A N 1
ATOM 603 C CA . VAL A 1 81 ? -30.224 2.995 -29.377 1.00 59.69 81 VAL A CA 1
ATOM 604 C C . VAL A 1 81 ? -30.468 4.091 -30.440 1.00 59.69 81 VAL A C 1
ATOM 606 O O . VAL A 1 81 ? -30.744 5.225 -30.078 1.00 59.69 81 VAL A O 1
ATOM 609 N N . ALA A 1 82 ? -30.490 3.678 -31.719 1.00 48.12 82 ALA A N 1
ATOM 610 C CA . ALA A 1 82 ? -31.308 4.150 -32.862 1.00 48.12 82 ALA A CA 1
ATOM 611 C C . ALA A 1 82 ? -31.191 5.557 -33.512 1.00 48.12 82 ALA A C 1
ATOM 613 O O . ALA A 1 82 ? -30.873 6.565 -32.895 1.00 48.12 82 ALA A O 1
ATOM 614 N N . LYS A 1 83 ? -31.685 5.530 -34.772 1.00 52.88 83 LYS A N 1
ATOM 615 C CA . LYS A 1 83 ? -32.089 6.566 -35.754 1.00 52.88 83 LYS A CA 1
ATOM 616 C C . LYS A 1 83 ? -30.946 7.196 -36.563 1.00 52.88 83 LYS A C 1
ATOM 618 O O . LYS A 1 83 ? -30.057 7.798 -35.993 1.00 52.88 83 LYS A O 1
ATOM 623 N N . GLY A 1 84 ? -30.876 7.101 -37.892 1.00 57.75 84 GLY A N 1
ATOM 624 C CA . GLY A 1 84 ? -31.891 6.842 -38.914 1.00 57.75 84 GLY A CA 1
ATOM 625 C C . GLY A 1 84 ? -32.195 8.139 -39.650 1.00 57.75 84 GLY A C 1
ATOM 626 O O . GLY A 1 84 ? -32.823 8.983 -39.026 1.00 57.75 84 GLY A O 1
ATOM 627 N N . MET A 1 85 ? -31.755 8.255 -40.910 1.00 55.41 85 MET A N 1
ATOM 628 C CA . MET A 1 85 ? -32.322 9.001 -42.051 1.00 55.41 85 MET A CA 1
ATOM 629 C C . MET A 1 85 ? -31.670 8.451 -43.321 1.00 55.41 85 MET A C 1
ATOM 631 O O . MET A 1 85 ? -30.435 8.257 -43.274 1.00 55.41 85 MET A O 1
#

Nearest PDB structures (foldseek):
  7qdd-assembly1_B  TM=8.992E-01  e=5.050E-04  Saccharomyces cerevisiae S288C
  6kor-assembly1_A  TM=9.207E-01  e=2.302E-03  Homo sapiens
  2dnp-assembly1_A  TM=7.693E-01  e=9.392E-04  Homo sapiens
  2dnq-assembly1_A  TM=7.430E-01  e=9.392E-04  Homo sapiens
  2xnr-assembly1_A  TM=8.937E-01  e=6.474E-03  Saccharomyces cerevisiae

Secondary structure (DSSP, 8-state):
------HHHHHHHHTTTS-EEEEEEETTEEEEEESSHHHHHHHHHHHTT-EETTEE-------TTTTT-----------------

Mean predicted aligned error: 11.56 Å

Sequence (85 aa):
MNPKVGREEIIQLFRSYGTLIGVTVFKGYAFVQFSHGSEADLAVTALNGYNWHGSPLDCKLAITGFAGKPMTVSTTPGIGVAKGM

Solvent-accessible surface area (backbone atoms only — not comparable to full-atom values): 5710 Å² total; per-residue (Å²): 134,86,84,66,93,41,65,64,56,54,48,61,60,52,49,75,52,38,58,70,76,44,77,50,71,54,100,88,52,69,50,77,36,52,77,44,70,69,34,45,53,51,41,27,67,65,40,36,63,34,72,54,96,89,40,66,36,89,45,70,84,74,78,80,51,84,83,74,72,74,81,75,73,81,72,73,92,78,92,86,83,85,82,90,133